Protein AF-A0A352J6D5-F1 (afdb_monomer_lite)

pLDDT: mean 82.22, std 7.94, range [54.5, 92.88]

Sequence (90 aa):
EIGLVDELGGVDEAIRIAAEMANLGKSYAVFEYPRIRSPFEEIFSKDKEELAAKTLKSYLGESYDKFMFLKNLKDQDYIQARIPYELNIK

Structure (mmCIF, N/CA/C/O backbone):
data_AF-A0A352J6D5-F1
#
_entry.id   AF-A0A352J6D5-F1
#
loop_
_atom_site.group_PDB
_atom_site.id
_atom_site.type_symbol
_atom_site.label_atom_id
_atom_site.label_alt_id
_atom_site.label_comp_id
_atom_site.label_asym_id
_atom_site.label_entity_id
_atom_site.label_seq_id
_atom_site.pdbx_PDB_ins_code
_atom_site.Cartn_x
_atom_site.Cartn_y
_atom_site.Cartn_z
_atom_site.occupancy
_atom_site.B_iso_or_equiv
_atom_site.auth_seq_id
_atom_site.auth_comp_id
_atom_site.auth_asym_id
_atom_site.auth_atom_id
_atom_site.pdbx_PDB_model_num
ATOM 1 N N . GLU A 1 1 ? -9.814 -13.624 -43.342 1.00 57.09 1 GLU A N 1
ATOM 2 C CA . GLU A 1 1 ? -9.128 -13.465 -42.042 1.00 57.09 1 GLU A CA 1
ATOM 3 C C . GLU A 1 1 ? -9.713 -12.258 -41.323 1.00 57.09 1 GLU A C 1
ATOM 5 O O . GLU A 1 1 ? -10.001 -11.269 -41.978 1.00 57.09 1 GLU A O 1
ATOM 10 N N . ILE A 1 2 ? -9.994 -12.374 -40.024 1.00 71.62 2 ILE A N 1
ATOM 11 C CA . ILE A 1 2 ? -10.856 -11.462 -39.236 1.00 71.62 2 ILE A CA 1
ATOM 12 C C . ILE A 1 2 ? -10.112 -10.284 -38.572 1.00 71.62 2 ILE A C 1
ATOM 14 O O . ILE A 1 2 ? -10.690 -9.612 -37.728 1.00 71.62 2 ILE A O 1
ATOM 18 N N . GLY A 1 3 ? -8.853 -10.020 -38.947 1.00 78.19 3 GLY A N 1
ATOM 19 C CA . GLY A 1 3 ? -8.123 -8.802 -38.553 1.00 78.19 3 GLY A CA 1
ATOM 20 C C . GLY A 1 3 ? -7.885 -8.613 -37.048 1.00 78.19 3 GLY A C 1
ATOM 21 O O . GLY A 1 3 ? -7.711 -7.487 -36.610 1.00 78.19 3 GLY A O 1
ATOM 22 N N . LEU A 1 4 ? -7.918 -9.683 -36.248 1.00 81.81 4 LEU A N 1
ATOM 23 C CA . LEU A 1 4 ? -7.767 -9.613 -34.785 1.00 81.81 4 LEU A CA 1
ATOM 24 C C . LEU A 1 4 ? -6.309 -9.575 -34.302 1.00 81.81 4 LEU A C 1
ATOM 26 O O . LEU A 1 4 ? -6.071 -9.447 -33.105 1.00 81.81 4 LEU A O 1
ATOM 30 N N . VAL A 1 5 ? -5.350 -9.764 -35.205 1.00 84.19 5 VAL A N 1
ATOM 31 C CA . VAL A 1 5 ? -3.926 -9.858 -34.885 1.00 84.19 5 VAL A CA 1
ATOM 32 C C . VAL A 1 5 ? -3.183 -8.892 -35.791 1.00 84.19 5 VAL A C 1
ATOM 34 O O . VAL A 1 5 ? -3.241 -9.050 -37.010 1.00 84.19 5 VAL A O 1
ATOM 37 N N . ASP A 1 6 ? -2.504 -7.919 -35.188 1.00 83.69 6 ASP A N 1
ATOM 38 C CA . ASP A 1 6 ? -1.681 -6.950 -35.915 1.00 83.69 6 ASP A CA 1
ATOM 39 C C . ASP A 1 6 ? -0.340 -7.570 -36.335 1.00 83.69 6 ASP A C 1
ATOM 41 O O . ASP A 1 6 ? 0.068 -7.452 -37.488 1.00 83.69 6 ASP A O 1
ATOM 45 N N . GLU A 1 7 ? 0.318 -8.302 -35.430 1.00 85.38 7 GLU A N 1
ATOM 46 C CA . GLU A 1 7 ? 1.591 -8.974 -35.697 1.00 85.38 7 GLU A CA 1
ATOM 47 C C . GLU A 1 7 ? 1.720 -10.273 -34.887 1.00 85.38 7 GLU A C 1
ATOM 49 O O . GLU A 1 7 ? 1.245 -10.375 -33.753 1.00 85.38 7 GLU A O 1
ATOM 54 N N . LEU A 1 8 ? 2.355 -11.290 -35.478 1.00 87.38 8 LEU A N 1
ATOM 55 C CA . LEU A 1 8 ? 2.687 -12.540 -34.795 1.00 87.38 8 LEU A CA 1
ATOM 56 C C . LEU A 1 8 ? 4.113 -12.454 -34.252 1.00 87.38 8 LEU A C 1
ATOM 58 O O . LEU A 1 8 ? 5.071 -12.414 -35.019 1.00 87.38 8 LEU A O 1
ATOM 62 N N . GLY A 1 9 ? 4.252 -12.490 -32.929 1.00 88.00 9 GLY A N 1
ATOM 63 C CA . GLY A 1 9 ? 5.543 -12.397 -32.258 1.00 88.00 9 GLY A CA 1
ATOM 64 C C . GLY A 1 9 ? 5.512 -12.944 -30.832 1.00 88.00 9 GLY A C 1
ATOM 65 O O . GLY A 1 9 ? 4.461 -13.314 -30.307 1.00 88.00 9 GLY A O 1
ATOM 66 N N . GLY A 1 10 ? 6.693 -13.027 -30.219 1.00 91.81 10 GLY A N 1
ATOM 67 C CA . GLY A 1 10 ? 6.860 -13.378 -28.807 1.00 91.81 10 GLY A CA 1
ATOM 68 C C . GLY A 1 10 ? 6.835 -12.155 -27.884 1.00 91.81 10 GLY A C 1
ATOM 69 O O . GLY A 1 10 ? 6.616 -11.026 -28.317 1.00 91.81 10 GLY A O 1
ATOM 70 N N . VAL A 1 11 ? 7.117 -12.374 -26.597 1.00 89.81 11 VAL A N 1
ATOM 71 C CA . VAL A 1 11 ? 7.164 -11.299 -25.586 1.00 89.81 11 VAL A CA 1
ATOM 72 C C . VAL A 1 11 ? 8.248 -10.264 -25.904 1.00 89.81 11 VAL A C 1
ATOM 74 O O . VAL A 1 11 ? 7.999 -9.071 -25.763 1.00 89.81 11 VAL A O 1
ATOM 77 N N . ASP A 1 12 ? 9.414 -10.693 -26.392 1.00 90.25 12 ASP A N 1
ATOM 78 C CA . ASP A 1 12 ? 10.5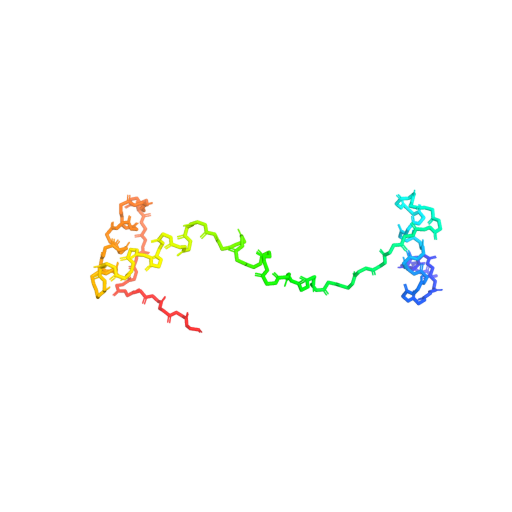06 -9.782 -26.767 1.00 90.25 12 ASP A CA 1
ATOM 79 C C . ASP A 1 12 ? 10.088 -8.799 -27.869 1.00 90.25 12 ASP A C 1
ATOM 81 O O . ASP A 1 12 ? 10.430 -7.616 -27.826 1.00 90.25 12 ASP A O 1
ATOM 85 N N . GLU A 1 13 ? 9.290 -9.281 -28.822 1.00 92.44 13 GLU A N 1
ATOM 86 C CA . GLU A 1 13 ? 8.772 -8.476 -29.924 1.00 92.44 13 GLU A CA 1
ATOM 87 C C . GLU A 1 13 ? 7.729 -7.469 -29.426 1.00 92.44 13 GLU A C 1
ATOM 89 O O . GLU A 1 13 ? 7.804 -6.282 -29.738 1.00 92.44 13 GLU A O 1
ATOM 94 N N . ALA A 1 14 ? 6.833 -7.903 -28.533 1.00 92.25 14 ALA A N 1
ATOM 95 C CA . ALA A 1 14 ? 5.879 -7.009 -27.882 1.00 92.25 14 ALA A CA 1
ATOM 96 C C . ALA A 1 14 ? 6.574 -5.889 -27.082 1.00 92.25 14 ALA A C 1
ATOM 98 O O . ALA A 1 14 ? 6.139 -4.736 -27.120 1.00 92.25 14 ALA A O 1
ATOM 99 N N . ILE A 1 15 ? 7.677 -6.197 -26.388 1.00 91.38 15 ILE A N 1
ATOM 100 C CA . ILE A 1 15 ? 8.468 -5.201 -25.649 1.00 91.38 15 ILE A CA 1
ATOM 101 C C . ILE A 1 15 ? 9.115 -4.196 -26.611 1.00 91.38 15 ILE A C 1
ATOM 103 O O . ILE A 1 15 ? 9.100 -2.994 -26.336 1.00 91.38 15 ILE A O 1
ATOM 107 N N . ARG A 1 16 ? 9.670 -4.665 -27.735 1.00 90.94 16 ARG A N 1
ATOM 108 C CA . ARG A 1 16 ? 10.290 -3.804 -28.752 1.00 90.94 16 ARG A CA 1
ATOM 109 C C . ARG A 1 16 ? 9.282 -2.815 -29.334 1.00 90.94 16 ARG A C 1
ATOM 111 O O . ARG A 1 16 ? 9.551 -1.615 -29.344 1.00 90.94 16 ARG A O 1
ATOM 118 N N . ILE A 1 17 ? 8.111 -3.304 -29.743 1.00 91.94 17 ILE A N 1
ATOM 119 C CA . ILE A 1 17 ? 7.025 -2.473 -30.279 1.00 91.94 17 ILE A CA 1
ATOM 120 C C . ILE A 1 17 ? 6.576 -1.444 -29.234 1.00 91.94 17 ILE A C 1
ATOM 122 O O . ILE A 1 17 ? 6.465 -0.258 -29.541 1.00 91.94 17 ILE A O 1
ATOM 126 N N . ALA A 1 18 ? 6.396 -1.855 -27.973 1.00 92.25 18 ALA A N 1
ATOM 127 C CA . ALA A 1 18 ? 6.023 -0.937 -26.897 1.00 92.25 18 ALA A CA 1
ATOM 128 C C . ALA A 1 18 ? 7.071 0.173 -26.676 1.00 92.25 18 ALA A C 1
ATOM 130 O O . ALA A 1 18 ? 6.710 1.334 -26.467 1.00 92.25 18 ALA A O 1
ATOM 131 N N . ALA A 1 19 ? 8.364 -0.154 -26.755 1.00 92.88 19 ALA A N 1
ATOM 132 C CA . ALA A 1 19 ? 9.447 0.821 -26.633 1.00 92.88 19 ALA A CA 1
ATOM 133 C C . ALA A 1 19 ? 9.495 1.808 -27.814 1.00 92.88 19 ALA A C 1
ATOM 135 O O . ALA A 1 19 ? 9.741 3.001 -27.606 1.00 92.88 19 ALA A O 1
ATOM 136 N N . GLU A 1 20 ? 9.227 1.333 -29.036 1.00 92.25 20 GLU A N 1
ATOM 137 C CA . GLU A 1 20 ? 9.097 2.170 -30.235 1.00 92.25 20 GLU A CA 1
ATOM 138 C C . GLU A 1 20 ? 7.894 3.119 -30.121 1.00 92.25 20 GLU A C 1
ATOM 140 O O . GLU A 1 20 ? 8.049 4.325 -30.316 1.00 92.25 20 GLU A O 1
ATOM 145 N N . MET A 1 21 ? 6.728 2.619 -29.695 1.00 92.25 21 MET A N 1
ATOM 146 C CA . MET A 1 21 ? 5.528 3.434 -29.449 1.00 92.25 21 MET A CA 1
ATOM 147 C C . MET A 1 21 ? 5.756 4.512 -28.380 1.00 92.25 21 MET A C 1
ATOM 149 O O . MET A 1 21 ? 5.224 5.618 -28.482 1.00 92.25 21 MET A O 1
ATOM 153 N N . ALA A 1 22 ? 6.563 4.206 -27.362 1.00 92.56 22 ALA A N 1
ATOM 154 C CA . ALA A 1 22 ? 6.918 5.132 -26.293 1.00 92.56 22 ALA A CA 1
ATOM 155 C C . ALA A 1 22 ? 8.082 6.084 -26.651 1.00 92.56 22 ALA A C 1
ATOM 157 O O . ALA A 1 22 ? 8.460 6.909 -25.820 1.00 92.56 22 ALA A O 1
ATOM 158 N N . ASN A 1 23 ? 8.647 6.003 -27.865 1.00 91.31 23 ASN A N 1
ATOM 159 C CA . ASN A 1 23 ? 9.799 6.795 -28.323 1.00 91.31 23 ASN A CA 1
ATOM 160 C C . ASN A 1 23 ? 11.032 6.707 -27.396 1.00 91.31 23 ASN A C 1
ATOM 162 O O . ASN A 1 23 ? 11.786 7.671 -27.255 1.00 91.31 23 ASN A O 1
ATOM 166 N N . LEU A 1 24 ? 11.262 5.551 -26.764 1.00 89.06 24 LEU A N 1
ATOM 167 C CA . LEU A 1 24 ? 12.355 5.362 -25.794 1.00 89.06 24 LEU A CA 1
ATOM 168 C C . LEU A 1 24 ? 13.719 5.077 -26.454 1.00 89.06 24 LEU A C 1
ATOM 170 O O . LEU A 1 24 ? 14.754 5.063 -25.787 1.00 89.06 24 LEU A O 1
ATOM 174 N N . GLY A 1 25 ? 13.744 4.870 -27.774 1.00 85.94 25 GLY A N 1
ATOM 175 C CA . GLY A 1 25 ? 14.950 4.505 -28.516 1.00 85.94 25 GLY A CA 1
ATOM 176 C C . GLY A 1 25 ? 15.465 3.105 -28.154 1.00 85.94 25 GLY A C 1
ATOM 177 O O . GLY A 1 25 ? 14.729 2.265 -27.650 1.00 85.94 25 GLY A O 1
ATOM 178 N N . LYS A 1 26 ? 16.750 2.833 -28.422 1.00 83.12 26 LYS A N 1
ATOM 179 C CA . LYS A 1 26 ? 17.362 1.501 -28.207 1.00 83.12 26 LYS A CA 1
ATOM 180 C C . LYS A 1 26 ? 17.833 1.242 -26.771 1.00 83.12 26 LYS A C 1
ATOM 182 O O . LYS A 1 26 ? 18.318 0.156 -26.481 1.00 83.12 26 LYS A O 1
ATOM 187 N N . SER A 1 27 ? 17.758 2.246 -25.900 1.00 85.12 27 SER A N 1
ATOM 188 C CA . SER A 1 27 ? 18.276 2.178 -24.534 1.00 85.12 27 SER A CA 1
ATOM 189 C C . SER A 1 27 ? 17.127 2.312 -23.544 1.00 85.12 27 SER A C 1
ATOM 191 O O . SER A 1 27 ? 16.869 3.396 -23.026 1.00 85.12 27 SER A O 1
ATOM 193 N N . TYR A 1 28 ? 16.451 1.200 -23.275 1.00 88.69 28 TYR A N 1
ATOM 194 C CA . TYR A 1 28 ? 15.419 1.090 -22.250 1.00 88.69 28 TYR A CA 1
ATOM 195 C C . TYR A 1 28 ? 15.716 -0.103 -21.338 1.00 88.69 28 TYR A C 1
ATOM 197 O O . TYR A 1 28 ? 16.390 -1.054 -21.732 1.00 88.69 28 TYR A O 1
ATOM 205 N N . ALA A 1 29 ? 15.221 -0.039 -20.106 1.00 88.00 29 ALA A N 1
ATOM 206 C CA . ALA A 1 29 ? 15.299 -1.134 -19.151 1.00 88.00 29 ALA A CA 1
ATOM 207 C C . ALA A 1 29 ? 13.895 -1.689 -18.915 1.00 88.00 29 ALA A C 1
ATOM 209 O O . ALA A 1 29 ? 12.942 -0.930 -18.734 1.00 88.00 29 ALA A O 1
ATOM 210 N N . VAL A 1 30 ? 13.782 -3.013 -18.918 1.00 88.31 30 VAL A N 1
ATOM 211 C CA . VAL A 1 30 ? 12.543 -3.722 -18.599 1.00 88.31 30 VAL A CA 1
ATOM 212 C C . VAL A 1 30 ? 12.596 -4.109 -17.128 1.00 88.31 30 VAL A C 1
ATOM 214 O O . VAL A 1 30 ? 13.588 -4.674 -16.670 1.00 88.31 30 VAL A O 1
ATOM 217 N N . PHE A 1 31 ? 11.535 -3.795 -16.389 1.00 85.19 31 PHE A N 1
ATOM 218 C CA . PHE A 1 31 ? 11.383 -4.183 -14.992 1.00 85.19 31 PHE A CA 1
ATOM 219 C C . PHE A 1 31 ? 10.146 -5.059 -14.852 1.00 85.19 31 PHE A C 1
ATOM 221 O O . PHE A 1 31 ? 9.067 -4.701 -15.324 1.00 85.19 31 PHE A O 1
ATOM 228 N N . GLU A 1 32 ? 10.301 -6.195 -14.185 1.00 82.06 32 GLU A N 1
ATOM 229 C CA . GLU A 1 32 ? 9.180 -7.067 -13.860 1.00 82.06 32 GLU A CA 1
ATOM 230 C C . GLU A 1 32 ? 8.380 -6.484 -12.692 1.00 82.06 32 GLU A C 1
ATOM 232 O O . GLU A 1 32 ? 8.935 -6.000 -11.700 1.00 82.06 32 GLU A O 1
ATOM 237 N N . TYR A 1 33 ? 7.054 -6.523 -12.825 1.00 82.25 33 TYR A N 1
ATOM 238 C CA . TYR A 1 33 ? 6.125 -6.114 -11.780 1.00 82.25 33 TYR A CA 1
ATOM 239 C C . TYR A 1 33 ? 5.515 -7.344 -11.087 1.00 82.25 33 TYR A C 1
ATOM 241 O O . TYR A 1 33 ? 5.284 -8.357 -11.744 1.00 82.25 33 TYR A O 1
ATOM 249 N N . PRO A 1 34 ? 5.190 -7.250 -9.784 1.00 80.69 34 PRO A N 1
ATOM 250 C CA . PRO A 1 34 ? 5.299 -6.057 -8.945 1.00 80.69 34 PRO A CA 1
ATOM 251 C C . PRO A 1 34 ? 6.747 -5.764 -8.523 1.00 80.69 34 PRO A C 1
ATOM 253 O O . PRO A 1 34 ? 7.475 -6.657 -8.098 1.00 80.69 34 PRO A O 1
ATOM 256 N N . ARG A 1 35 ? 7.154 -4.487 -8.581 1.00 77.31 35 ARG A N 1
ATOM 257 C CA . ARG A 1 35 ? 8.454 -4.053 -8.051 1.00 77.31 35 ARG A CA 1
ATOM 258 C C . ARG A 1 35 ? 8.492 -4.351 -6.553 1.00 77.31 35 ARG A C 1
ATOM 260 O O . ARG A 1 35 ? 7.722 -3.763 -5.790 1.00 77.31 35 ARG A O 1
ATOM 267 N N . ILE A 1 36 ? 9.396 -5.235 -6.136 1.00 75.31 36 ILE A N 1
ATOM 268 C CA . ILE A 1 36 ? 9.653 -5.488 -4.716 1.00 75.31 36 ILE A CA 1
ATOM 269 C C . ILE A 1 36 ? 10.169 -4.178 -4.116 1.00 75.31 36 ILE A C 1
ATOM 271 O O . ILE A 1 36 ? 11.205 -3.658 -4.538 1.00 75.31 36 ILE A O 1
ATOM 275 N N . ARG A 1 37 ? 9.410 -3.612 -3.173 1.00 76.38 37 ARG A N 1
ATOM 276 C CA . ARG A 1 37 ? 9.816 -2.401 -2.454 1.00 76.38 37 ARG A CA 1
ATOM 277 C C . ARG A 1 37 ? 11.066 -2.714 -1.641 1.00 76.38 37 ARG A C 1
ATOM 279 O O . ARG A 1 37 ? 11.167 -3.774 -1.028 1.00 76.38 37 ARG A O 1
ATOM 286 N N . SER A 1 38 ? 12.022 -1.793 -1.634 1.00 80.19 38 SER A N 1
ATOM 287 C CA . SER A 1 38 ? 13.175 -1.912 -0.743 1.00 80.19 38 SER A CA 1
ATOM 288 C C . SER A 1 38 ? 12.735 -1.814 0.728 1.00 80.19 38 SER A C 1
ATOM 290 O O . SER A 1 38 ? 11.741 -1.144 1.016 1.00 80.19 38 SER A O 1
ATOM 292 N N . PRO A 1 39 ? 13.483 -2.393 1.688 1.00 75.69 39 PRO A N 1
ATOM 293 C CA . PRO A 1 39 ? 13.143 -2.296 3.112 1.00 75.69 39 PRO A CA 1
ATOM 294 C C . PRO A 1 39 ? 12.992 -0.849 3.606 1.00 75.69 39 PRO A C 1
ATOM 296 O O . PRO A 1 39 ? 12.170 -0.558 4.470 1.00 75.69 39 PRO A O 1
ATOM 299 N N . PHE A 1 40 ? 13.760 0.083 3.034 1.00 79.69 40 PHE A N 1
ATOM 300 C CA . PHE A 1 40 ? 13.633 1.508 3.334 1.00 79.69 40 PHE A CA 1
ATOM 301 C C . PHE A 1 40 ? 12.343 2.099 2.762 1.00 79.69 40 PHE A C 1
ATOM 303 O O . PHE A 1 40 ? 11.623 2.774 3.493 1.00 79.69 40 PHE A O 1
ATOM 310 N N . GLU A 1 41 ? 12.016 1.826 1.492 1.00 77.88 41 GLU A N 1
ATOM 311 C CA . GLU A 1 41 ? 10.737 2.247 0.903 1.00 77.88 41 GLU A CA 1
ATOM 312 C C . GLU A 1 41 ? 9.559 1.685 1.696 1.00 77.88 41 GLU A C 1
ATOM 314 O O . GLU A 1 41 ? 8.602 2.409 1.922 1.00 77.88 41 GLU A O 1
ATOM 319 N N . GLU A 1 42 ? 9.640 0.447 2.186 1.00 74.44 42 GLU A N 1
ATOM 320 C CA . GLU A 1 42 ? 8.602 -0.147 3.025 1.00 74.44 42 GLU A CA 1
ATOM 321 C C . GLU A 1 42 ? 8.413 0.633 4.335 1.00 74.44 42 GLU A C 1
ATOM 323 O O . GLU A 1 42 ? 7.282 0.970 4.679 1.00 74.44 42 GLU A O 1
ATOM 328 N N . ILE A 1 43 ? 9.503 1.010 5.018 1.00 72.62 43 ILE A N 1
ATOM 329 C CA . ILE A 1 43 ? 9.466 1.824 6.248 1.00 72.62 43 ILE A CA 1
ATOM 330 C C . ILE A 1 43 ? 8.873 3.215 5.993 1.00 72.62 43 IL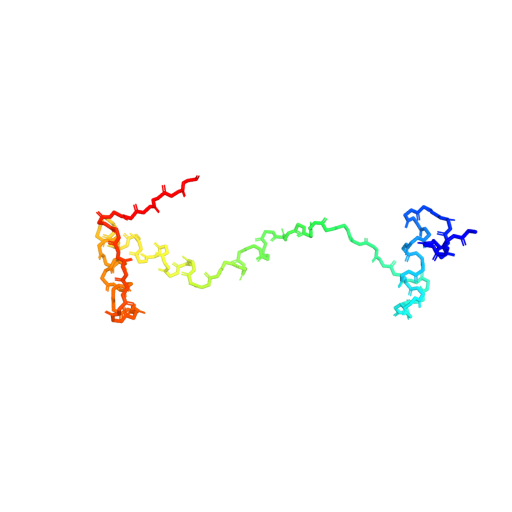E A C 1
ATOM 332 O O . ILE A 1 43 ? 8.046 3.667 6.784 1.00 72.62 43 ILE A O 1
ATOM 336 N N . PHE A 1 44 ? 9.272 3.890 4.911 1.00 72.94 44 PHE A N 1
ATOM 337 C CA . PHE A 1 44 ? 8.753 5.219 4.563 1.00 72.94 44 PHE A CA 1
ATOM 338 C C . PHE A 1 44 ? 7.340 5.176 3.968 1.00 72.94 44 PHE A C 1
ATOM 340 O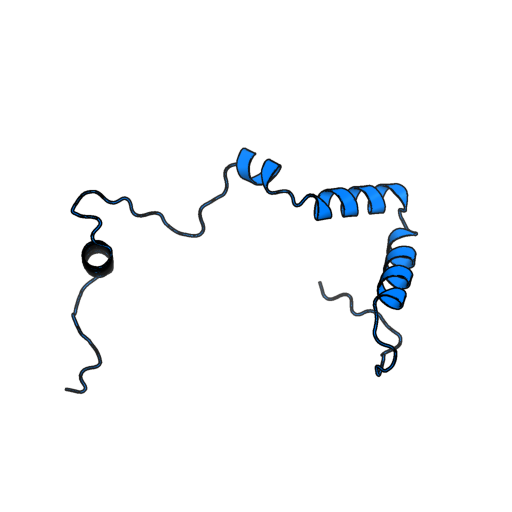 O . PHE A 1 44 ? 6.620 6.167 4.056 1.00 72.94 44 PHE A O 1
ATOM 347 N N . SER A 1 45 ? 6.939 4.039 3.395 1.00 68.19 45 SER A N 1
ATOM 348 C CA . SER A 1 45 ? 5.590 3.801 2.873 1.00 68.19 45 SER A CA 1
ATOM 349 C C . SER A 1 45 ? 4.589 3.378 3.939 1.00 68.19 45 SER A C 1
ATOM 351 O O . SER A 1 45 ? 3.425 3.195 3.604 1.00 68.19 45 SER A O 1
ATOM 353 N N . LYS A 1 46 ? 5.009 3.207 5.202 1.00 66.38 46 LYS A N 1
ATOM 354 C CA . LYS A 1 46 ? 4.060 2.997 6.297 1.00 66.38 46 LYS A CA 1
ATOM 355 C C . LYS A 1 46 ? 3.185 4.229 6.394 1.00 66.38 46 LYS A C 1
ATOM 357 O O . LYS A 1 46 ? 3.641 5.295 6.820 1.00 66.38 46 LYS A O 1
ATOM 362 N N . ASP A 1 47 ? 1.942 4.067 5.967 1.00 73.19 47 ASP A N 1
ATOM 363 C CA . ASP A 1 47 ? 0.956 5.125 5.978 1.00 73.19 47 ASP A CA 1
ATOM 364 C C . ASP A 1 47 ? 0.887 5.706 7.390 1.00 73.19 47 ASP A C 1
ATOM 366 O O . ASP A 1 47 ? 0.755 4.990 8.389 1.00 73.19 47 ASP A O 1
ATOM 370 N N . LYS A 1 48 ? 1.006 7.034 7.495 1.00 71.88 48 LYS A N 1
ATOM 371 C CA . LYS A 1 48 ? 0.918 7.740 8.785 1.00 71.88 48 LYS A CA 1
ATOM 372 C C . LYS A 1 48 ? -0.364 7.363 9.536 1.00 71.88 48 LYS A C 1
ATOM 374 O O . LYS A 1 48 ? -0.373 7.335 10.766 1.00 71.88 48 LYS A O 1
ATOM 379 N N . GLU A 1 49 ? -1.418 7.047 8.790 1.00 74.12 49 GLU A N 1
ATOM 380 C CA . GLU A 1 49 ? -2.695 6.559 9.298 1.00 74.12 49 GLU A CA 1
ATOM 381 C C . GLU A 1 49 ? -2.587 5.179 9.955 1.00 74.12 49 GLU A C 1
ATOM 383 O O . GLU A 1 49 ? -3.115 4.998 11.051 1.00 74.12 49 GLU A O 1
ATOM 388 N N . GLU A 1 50 ? -1.850 4.233 9.364 1.00 79.62 50 GLU A N 1
ATOM 389 C CA . GLU A 1 50 ? -1.629 2.906 9.949 1.00 79.62 50 GLU A CA 1
ATOM 390 C C . GLU A 1 50 ? -0.855 3.017 11.270 1.00 79.62 50 GLU A C 1
ATOM 392 O O . GLU A 1 50 ? -1.213 2.397 12.277 1.00 79.62 50 GLU A O 1
ATOM 397 N N . LEU A 1 51 ? 0.172 3.872 11.308 1.00 81.50 51 LEU A N 1
ATOM 398 C CA . LEU 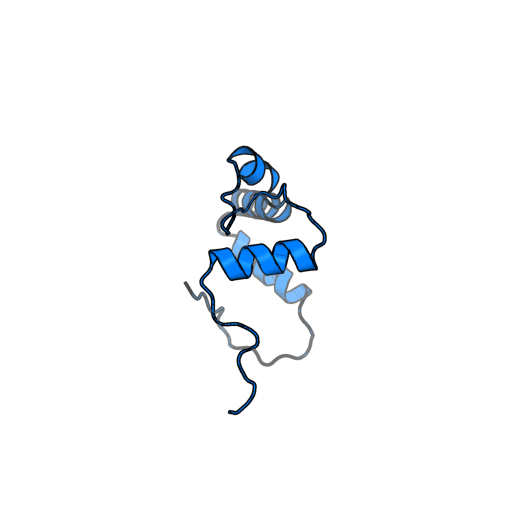A 1 51 ? 0.950 4.113 12.523 1.00 81.50 51 LEU A CA 1
ATOM 399 C C . LEU A 1 51 ? 0.102 4.763 13.626 1.00 81.50 51 LEU A C 1
ATOM 401 O O . LEU A 1 51 ? 0.173 4.352 14.790 1.00 81.50 51 LEU A O 1
ATOM 405 N N . ALA A 1 52 ? -0.721 5.751 13.274 1.00 81.81 52 ALA A N 1
ATOM 406 C CA . ALA A 1 52 ? -1.650 6.383 14.204 1.00 81.81 52 ALA A CA 1
ATOM 407 C C . ALA A 1 52 ? -2.686 5.375 14.727 1.00 81.81 52 ALA A C 1
ATOM 409 O O . ALA A 1 52 ? -2.892 5.287 15.938 1.00 81.81 52 ALA A O 1
ATOM 410 N N . ALA A 1 53 ? -3.275 4.558 13.847 1.00 84.19 53 ALA A N 1
ATOM 411 C CA . ALA A 1 53 ? -4.237 3.523 14.214 1.00 84.19 53 ALA A CA 1
ATOM 412 C C . ALA A 1 53 ? -3.625 2.483 15.162 1.00 84.19 53 ALA A C 1
ATOM 414 O O . ALA A 1 53 ? -4.221 2.157 16.189 1.00 84.19 53 ALA A O 1
ATOM 415 N N . LYS A 1 54 ? -2.401 2.020 14.878 1.00 85.75 54 LYS A N 1
ATOM 416 C CA . LYS A 1 54 ? -1.660 1.087 15.739 1.00 85.75 54 LYS A CA 1
ATOM 417 C C . LYS A 1 54 ? -1.367 1.683 17.115 1.00 85.75 54 LYS A C 1
ATOM 419 O O . LYS A 1 54 ? -1.500 0.998 18.127 1.00 85.75 54 LYS A O 1
ATOM 424 N N . THR A 1 55 ? -1.004 2.962 17.152 1.00 87.62 55 THR A N 1
ATOM 425 C CA . THR A 1 55 ? -0.738 3.695 18.394 1.00 87.62 55 THR A CA 1
ATOM 426 C C . THR A 1 55 ? -2.013 3.815 19.230 1.00 87.62 55 THR A C 1
ATOM 428 O O . THR A 1 55 ? -2.028 3.405 20.388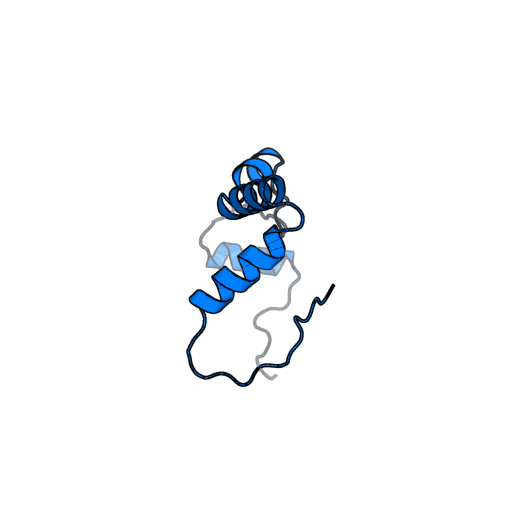 1.00 87.62 55 THR A O 1
ATOM 431 N N . LEU A 1 56 ? -3.117 4.275 18.633 1.00 88.12 56 LEU A N 1
ATOM 432 C CA . LEU A 1 56 ? -4.434 4.341 19.277 1.00 88.12 56 LEU A CA 1
ATOM 433 C C . LEU A 1 56 ? -4.895 2.978 19.802 1.00 88.12 56 LEU A C 1
ATOM 435 O O . LEU A 1 56 ? -5.370 2.892 20.932 1.00 88.12 56 LEU A O 1
ATOM 439 N N . LYS A 1 57 ? -4.710 1.909 19.022 1.00 88.88 57 LYS A N 1
ATOM 440 C CA . LYS A 1 57 ? -5.023 0.543 19.451 1.00 88.88 57 LYS A CA 1
ATOM 441 C C . LYS A 1 57 ? -4.195 0.120 20.663 1.00 88.88 57 LYS A C 1
ATOM 443 O O . LYS A 1 57 ? -4.735 -0.488 21.579 1.00 88.88 57 LYS A O 1
ATOM 448 N N . SER A 1 58 ? -2.913 0.485 20.706 1.00 89.94 58 SER A N 1
ATOM 449 C CA . SER A 1 58 ? -2.047 0.211 21.858 1.00 89.94 58 SER A CA 1
ATOM 450 C C . SER A 1 58 ? -2.480 0.957 23.122 1.00 89.94 58 SER A C 1
ATOM 452 O O . SER A 1 58 ? -2.374 0.395 24.207 1.00 89.94 58 SER A O 1
ATOM 454 N N . TYR A 1 59 ? -2.948 2.204 23.004 1.00 90.06 59 TYR A N 1
ATOM 455 C CA . TYR A 1 59 ? -3.411 2.993 24.153 1.00 90.06 59 TYR A CA 1
ATOM 456 C C . TYR A 1 59 ? -4.795 2.566 24.651 1.00 90.06 59 TYR A C 1
ATOM 458 O O . TYR A 1 59 ? -5.037 2.559 25.855 1.00 90.06 59 TYR A O 1
ATOM 466 N N . LEU A 1 60 ? -5.709 2.235 23.736 1.00 90.12 60 LEU A N 1
ATOM 467 C CA . LEU A 1 60 ? -7.101 1.916 24.062 1.00 90.12 60 LEU A CA 1
ATOM 468 C C . LEU A 1 60 ? -7.328 0.431 24.373 1.00 90.12 60 LEU A C 1
ATOM 470 O O . LEU A 1 60 ? -8.320 0.096 25.023 1.00 90.12 60 LEU A O 1
ATOM 474 N N . GLY A 1 61 ? -6.440 -0.460 23.922 1.00 88.19 61 GLY A N 1
ATOM 475 C CA . GLY A 1 61 ? -6.546 -1.901 24.147 1.00 88.19 61 GLY A CA 1
ATOM 476 C C . GLY A 1 61 ? -7.911 -2.448 23.720 1.00 88.19 61 GLY A C 1
ATOM 477 O O . GLY A 1 61 ? -8.388 -2.161 22.624 1.00 88.19 61 GLY A O 1
ATOM 478 N N . GLU A 1 62 ? -8.576 -3.181 24.616 1.00 86.50 62 GLU A N 1
ATOM 479 C CA . GLU A 1 62 ? -9.925 -3.734 24.398 1.00 86.50 62 GLU A CA 1
ATOM 480 C C . GLU A 1 62 ? -11.007 -2.670 24.145 1.00 86.50 62 GLU A C 1
ATOM 482 O O . GLU A 1 62 ? -12.072 -2.964 23.604 1.00 86.50 62 GLU A O 1
ATOM 487 N N . SER A 1 63 ? -10.761 -1.417 24.533 1.00 88.44 63 SER A N 1
ATOM 488 C CA . SER A 1 63 ? -11.708 -0.321 24.302 1.00 88.44 63 SER A CA 1
ATOM 489 C C . SER A 1 63 ? -11.597 0.269 22.896 1.00 88.44 63 SER A C 1
ATOM 491 O O . SER A 1 63 ? -12.458 1.061 22.511 1.00 88.44 63 SER A O 1
ATOM 493 N N . TYR A 1 64 ? -10.575 -0.109 22.119 1.00 89.69 64 TYR A N 1
ATOM 494 C CA . TYR A 1 64 ? -10.366 0.388 20.759 1.00 89.69 64 TYR A CA 1
ATOM 495 C C . TYR A 1 64 ? -11.570 0.101 19.857 1.00 89.69 64 TYR A C 1
ATOM 497 O O . TYR A 1 64 ? -12.069 1.011 19.198 1.00 89.69 64 TYR A O 1
ATOM 505 N N . ASP A 1 65 ? -12.090 -1.127 19.895 1.00 85.94 65 ASP A N 1
ATOM 506 C CA . ASP A 1 65 ? -13.203 -1.543 19.036 1.00 85.94 65 ASP A CA 1
ATOM 507 C C . ASP A 1 65 ? -14.489 -0.779 19.387 1.00 85.94 65 ASP A C 1
ATOM 509 O O . ASP A 1 65 ? -15.193 -0.284 18.509 1.00 85.94 65 ASP A O 1
ATOM 513 N N . LYS A 1 66 ? -14.746 -0.566 20.685 1.00 86.44 66 LYS A N 1
ATOM 514 C CA . LYS A 1 66 ? -15.885 0.237 21.165 1.00 86.44 66 LYS A CA 1
ATOM 515 C C . LYS A 1 66 ? -15.771 1.695 20.724 1.00 86.44 66 LYS A C 1
ATOM 517 O O . LYS A 1 66 ? -16.762 2.307 20.332 1.00 86.44 66 LYS A O 1
ATOM 522 N N . PHE A 1 67 ? -14.566 2.257 20.784 1.00 88.81 67 PHE A N 1
ATOM 523 C CA . PHE A 1 67 ? -14.308 3.620 20.335 1.00 88.81 67 PHE A CA 1
ATOM 524 C C . PHE A 1 67 ? -14.494 3.761 18.821 1.00 88.81 67 PHE A C 1
ATOM 526 O O . PHE A 1 67 ? -15.158 4.695 18.372 1.00 88.81 67 PHE A O 1
ATOM 533 N N . MET A 1 68 ? -13.960 2.823 18.036 1.00 87.62 68 MET A N 1
ATOM 534 C CA . MET A 1 68 ? -14.121 2.821 16.583 1.00 87.62 68 MET A CA 1
ATOM 535 C C . MET A 1 68 ? -15.580 2.645 16.171 1.00 87.62 68 MET A C 1
ATOM 537 O O . MET A 1 68 ? -16.029 3.343 15.269 1.00 87.62 68 MET A O 1
ATOM 541 N N . PHE A 1 69 ? -16.347 1.814 16.877 1.00 84.56 69 PHE A N 1
ATOM 542 C CA . PHE A 1 69 ? -17.787 1.688 16.665 1.00 84.56 69 PHE A CA 1
ATOM 543 C C . PHE A 1 69 ? -18.516 3.029 16.846 1.00 84.56 69 PHE A C 1
ATOM 545 O O . PHE A 1 69 ? -19.280 3.443 15.975 1.00 84.56 69 PHE A O 1
ATOM 552 N N . LEU A 1 70 ? -18.239 3.753 17.937 1.00 87.19 70 LEU A N 1
ATOM 553 C CA . LEU A 1 70 ? -18.828 5.075 18.182 1.00 87.19 70 LEU A CA 1
ATOM 554 C C . LEU A 1 70 ? -18.385 6.117 17.147 1.00 87.19 70 LEU A C 1
ATOM 556 O O . LEU A 1 70 ? -19.202 6.919 16.697 1.00 87.19 70 LEU A O 1
ATOM 560 N N . LYS A 1 71 ? -17.105 6.106 16.757 1.00 86.50 71 LYS A N 1
ATOM 561 C CA . LYS A 1 71 ? -16.584 6.980 15.700 1.00 86.50 71 LYS A CA 1
ATOM 562 C C . LYS A 1 71 ? -17.309 6.718 14.377 1.00 86.50 71 LYS A C 1
ATOM 564 O O . LYS A 1 71 ? -17.826 7.650 13.776 1.00 86.50 71 LYS A O 1
ATOM 569 N N . ASN A 1 72 ? -17.423 5.454 13.981 1.00 84.25 72 ASN A N 1
ATOM 570 C CA . ASN A 1 72 ? -18.091 5.056 12.746 1.00 84.25 72 ASN A CA 1
ATOM 571 C C . ASN A 1 72 ? -19.587 5.396 12.769 1.00 84.25 72 ASN A C 1
ATOM 573 O O . ASN A 1 72 ? -20.129 5.792 11.748 1.00 84.25 72 ASN A O 1
ATOM 577 N N . LEU A 1 73 ? -20.256 5.289 13.923 1.00 82.88 73 LEU A N 1
ATOM 578 C 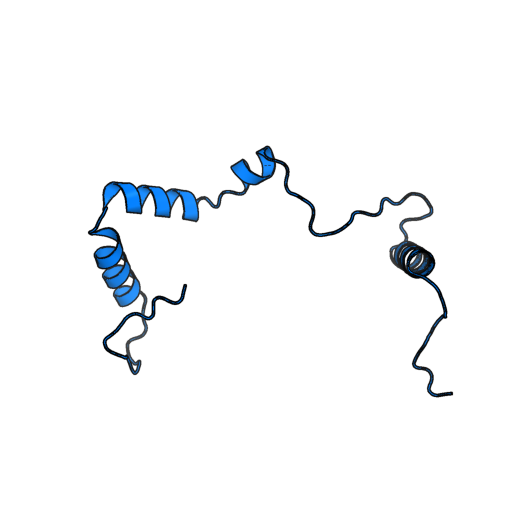CA . LEU A 1 73 ? -21.645 5.736 14.077 1.00 82.88 73 LEU A CA 1
ATOM 579 C C . LEU A 1 73 ? -21.813 7.237 13.837 1.00 82.88 73 LEU A C 1
ATOM 581 O O . LEU A 1 73 ? -22.819 7.649 13.268 1.00 82.88 73 LEU A O 1
ATOM 585 N N . LYS A 1 74 ? -20.852 8.050 14.285 1.00 79.62 74 LYS A N 1
ATOM 586 C CA . LYS A 1 74 ? -20.876 9.500 14.073 1.00 79.62 74 LYS A CA 1
ATOM 587 C C . LYS A 1 74 ? -20.727 9.861 12.593 1.00 79.62 74 LYS A C 1
ATOM 589 O O . LYS A 1 74 ? -21.342 10.826 12.152 1.00 79.62 74 LYS A O 1
ATOM 594 N N . ASP A 1 75 ? -19.921 9.099 11.861 1.00 81.88 75 ASP A N 1
ATOM 595 C CA . ASP A 1 75 ? -19.604 9.356 10.453 1.00 81.88 75 ASP A CA 1
ATOM 596 C C . ASP A 1 75 ? -20.621 8.712 9.478 1.00 81.88 75 ASP A C 1
ATOM 598 O O . ASP A 1 75 ? -20.467 8.825 8.264 1.00 81.88 75 ASP A O 1
ATOM 602 N N . GLN A 1 76 ? -21.657 8.030 9.984 1.00 75.88 76 GLN A N 1
ATOM 603 C CA . GLN A 1 76 ? -22.677 7.345 9.181 1.00 75.88 76 GLN A CA 1
ATOM 604 C C . GLN A 1 76 ? -23.908 8.214 8.879 1.00 75.88 76 GLN A C 1
ATOM 606 O O . GLN A 1 76 ? -24.371 8.982 9.721 1.00 75.88 76 GLN A O 1
ATOM 611 N N . ASP A 1 77 ? -24.498 8.008 7.696 1.00 77.19 77 ASP A N 1
ATOM 612 C CA . ASP A 1 77 ? -25.758 8.636 7.287 1.00 77.19 77 ASP A CA 1
ATOM 613 C C . ASP A 1 77 ? -26.968 8.139 8.105 1.00 77.19 77 ASP A C 1
ATOM 615 O O . ASP A 1 77 ? -27.035 6.993 8.563 1.00 77.19 77 ASP A O 1
ATOM 619 N N . TYR A 1 78 ? -27.968 9.015 8.253 1.00 70.12 78 TYR A N 1
ATOM 620 C CA . TYR A 1 78 ? -29.101 8.838 9.172 1.00 70.12 78 TYR A CA 1
ATOM 621 C C . TYR A 1 78 ? -30.072 7.699 8.819 1.00 70.12 78 TYR A C 1
ATOM 623 O O . TYR A 1 78 ? -30.789 7.229 9.701 1.00 70.12 78 TYR A O 1
ATOM 631 N N . ILE A 1 79 ? -30.141 7.258 7.557 1.00 75.19 79 ILE A N 1
ATOM 632 C CA . ILE A 1 79 ? -31.121 6.254 7.110 1.00 75.19 79 ILE A CA 1
ATOM 633 C C . ILE A 1 79 ? -30.394 5.078 6.457 1.00 75.19 79 ILE A C 1
ATOM 635 O O . ILE A 1 79 ? -29.955 5.157 5.315 1.00 75.19 79 ILE A O 1
ATOM 639 N N . GLN A 1 80 ? -30.309 3.964 7.185 1.00 78.25 80 GLN A N 1
ATOM 640 C CA . GLN A 1 80 ? -29.752 2.696 6.708 1.00 78.25 80 GLN A CA 1
ATOM 641 C C . GLN A 1 80 ? -30.446 1.515 7.400 1.00 78.25 80 GLN A C 1
ATOM 643 O O . GLN A 1 80 ? -30.701 1.548 8.605 1.00 78.25 80 GLN A O 1
ATOM 648 N N . ALA A 1 81 ? -30.730 0.446 6.653 1.00 80.19 81 ALA A N 1
ATOM 649 C CA . ALA A 1 81 ? -31.123 -0.831 7.242 1.00 80.19 81 ALA A CA 1
ATOM 650 C C . ALA A 1 81 ? -29.865 -1.526 7.783 1.00 80.19 81 ALA A C 1
ATOM 652 O O . ALA A 1 81 ? -28.945 -1.813 7.017 1.00 80.19 81 ALA A O 1
ATOM 653 N N . ARG A 1 82 ? -29.806 -1.782 9.097 1.00 74.62 82 ARG A N 1
ATOM 654 C CA . ARG A 1 82 ? -28.656 -2.437 9.734 1.00 74.62 82 ARG A CA 1
ATOM 655 C C . ARG A 1 82 ? -29.022 -3.778 10.332 1.00 74.62 82 ARG A C 1
ATOM 657 O O . ARG A 1 82 ? -30.111 -3.995 10.856 1.00 74.62 82 ARG A O 1
ATOM 664 N N . ILE A 1 83 ? -28.031 -4.645 10.293 1.00 78.31 83 ILE A N 1
ATOM 665 C CA . ILE A 1 83 ? -28.035 -5.946 10.922 1.00 78.31 83 ILE A CA 1
ATOM 666 C C . ILE A 1 83 ? -27.344 -5.808 12.297 1.00 78.31 83 ILE A C 1
ATOM 668 O O . ILE A 1 83 ? -26.342 -5.094 12.379 1.00 78.31 83 ILE A O 1
ATOM 672 N N . PRO A 1 84 ? -27.836 -6.439 13.385 1.00 77.62 84 PRO A N 1
ATOM 673 C CA . PRO A 1 84 ? -27.313 -6.237 14.743 1.00 77.62 84 PRO A CA 1
ATOM 674 C C . PRO A 1 84 ? -26.016 -7.025 15.015 1.00 77.62 84 PRO A C 1
ATOM 676 O O . PRO A 1 84 ? -25.846 -7.603 16.085 1.00 77.62 84 PRO A O 1
ATOM 679 N N . TYR A 1 85 ? -25.111 -7.097 14.039 1.00 77.94 85 TYR A N 1
ATOM 680 C CA . TYR A 1 85 ? -23.804 -7.733 14.175 1.00 77.94 85 TYR A CA 1
ATOM 681 C C . TYR A 1 85 ? -22.793 -7.117 13.203 1.00 77.94 85 TYR A C 1
ATOM 683 O O . TYR A 1 85 ? -23.124 -6.819 12.056 1.00 77.94 85 TYR A O 1
ATOM 691 N N . GLU A 1 86 ? -21.551 -6.938 13.662 1.00 72.44 86 GLU A N 1
ATOM 692 C CA . GLU A 1 86 ? -20.431 -6.591 12.785 1.00 72.44 86 GLU A CA 1
ATOM 693 C C . GLU A 1 86 ? -19.868 -7.862 12.145 1.00 72.44 86 GLU A C 1
ATOM 695 O O . GLU A 1 86 ? -19.506 -8.821 12.831 1.00 72.44 86 GLU A O 1
ATOM 700 N N . LEU A 1 87 ? -19.812 -7.880 10.814 1.00 74.56 87 LEU A N 1
ATOM 701 C CA . LEU A 1 87 ? -19.232 -8.985 10.060 1.00 74.56 87 LEU A CA 1
ATOM 702 C C . LEU A 1 87 ? -17.707 -8.864 10.090 1.00 74.56 87 LEU A C 1
ATOM 704 O O . LEU A 1 87 ? -17.136 -7.977 9.463 1.00 74.56 87 LEU A O 1
ATOM 708 N N . ASN A 1 88 ? -17.048 -9.776 10.800 1.00 73.56 88 ASN A N 1
ATOM 709 C CA . ASN A 1 88 ? -15.597 -9.923 10.765 1.00 73.56 88 ASN A CA 1
ATOM 710 C C . ASN A 1 88 ? -15.233 -11.037 9.773 1.00 73.56 88 ASN A C 1
ATOM 712 O O . ASN A 1 88 ? -15.235 -12.217 10.132 1.00 73.56 88 ASN A O 1
ATOM 716 N N . ILE A 1 89 ? -14.994 -10.663 8.515 1.00 67.25 89 ILE A N 1
ATOM 717 C CA . ILE A 1 89 ? -14.538 -11.592 7.475 1.00 67.25 89 ILE A CA 1
ATOM 718 C C . ILE A 1 89 ? -13.010 -11.652 7.557 1.00 67.25 89 ILE A C 1
ATOM 720 O O . ILE A 1 89 ? -12.348 -10.626 7.408 1.00 67.25 89 ILE A O 1
ATOM 724 N N . LYS A 1 90 ? -12.478 -12.843 7.840 1.00 54.50 90 LYS A N 1
ATOM 725 C CA . LYS A 1 90 ? -11.037 -13.124 7.845 1.00 54.50 90 LYS A CA 1
ATOM 726 C C . LYS A 1 90 ? -10.555 -13.562 6.473 1.00 54.50 90 LYS A C 1
ATOM 728 O O . LYS A 1 90 ? -11.321 -14.294 5.807 1.00 54.50 90 LYS A O 1
#

Secondary structure (DSSP, 8-state):
-----S----HHHHHHHHHHHTT-TT-----PSSPPPPHHHHHHTS-HHHHHHHHHHHHHTTHHHHHHHHHHHHTS-S-----SS-----

Radius of gyration: 25.31 Å; chains: 1; bounding box: 49×23×66 Å

Foldseek 3Di:
DPPPDPDDDDPVVVVVVVCVVVVVPPDDDDDDPPDDDDPVSVVVPCPPVNVVLVVLCVVCPVCSVVVVVVVVVVVDDDDDDDDPDDDDDD